Protein AF-A0A9X2ZQH3-F1 (afdb_monomer_lite)

Radius of gyration: 13.4 Å; chains: 1; bounding box: 37×18×34 Å

Foldseek 3Di:
DPLDDPVLVVQLVVLVVQLLVVLVVLALPRDPVSNLVSVVVSLVSVVVSCVVRPPNDDPVNLVVVLVVQQVSCVVSNHQQCVPDVNNGSSVCSVVD

Organism: NCBI:txid2987686

Sequence (96 aa):
MEQYTEENCNEAKGIFDNLISKMVTSGENGNKNEKEKCFEIAIKSLNKLNEKDEGIIETGEREDLCELIDQITLASGLDPKDYAEGEGIADLWGEW

Structure (mmCIF, N/CA/C/O backbone):
data_AF-A0A9X2ZQH3-F1
#
_entry.id   AF-A0A9X2ZQH3-F1
#
loop_
_atom_site.group_PDB
_atom_site.id
_atom_site.type_symbol
_atom_site.label_atom_id
_atom_site.label_alt_id
_atom_site.label_comp_id
_atom_site.label_asym_id
_atom_site.label_entity_id
_atom_site.label_seq_id
_atom_site.pdbx_PDB_ins_code
_atom_site.Cartn_x
_atom_site.Cartn_y
_atom_site.Cartn_z
_atom_site.occupancy
_atom_site.B_iso_or_equiv
_atom_site.auth_seq_id
_atom_site.auth_comp_id
_atom_site.auth_asym_id
_atom_site.auth_atom_id
_atom_site.pdbx_PDB_model_num
ATOM 1 N N . MET A 1 1 ? -19.930 -0.312 17.641 1.00 60.88 1 MET A N 1
ATOM 2 C CA . MET A 1 1 ? -19.984 -0.231 16.169 1.00 60.88 1 MET A CA 1
ATOM 3 C C . MET A 1 1 ? -19.215 -1.424 15.648 1.00 60.88 1 MET A C 1
ATOM 5 O O . MET A 1 1 ? -18.346 -1.903 16.367 1.00 60.88 1 MET A O 1
ATOM 9 N N . GLU A 1 2 ? -19.594 -1.955 14.495 1.00 78.94 2 GLU A N 1
ATOM 10 C CA . GLU A 1 2 ? -18.813 -3.006 13.845 1.00 78.94 2 GLU A CA 1
ATOM 11 C C . GLU A 1 2 ? -17.570 -2.345 13.238 1.00 78.94 2 GLU A C 1
ATOM 13 O O . GLU A 1 2 ? -17.705 -1.366 12.510 1.00 78.94 2 GLU A O 1
ATOM 18 N N . GLN A 1 3 ? -16.381 -2.807 13.626 1.00 83.88 3 GLN A N 1
ATOM 19 C CA . GLN A 1 3 ? -15.088 -2.248 13.199 1.00 83.88 3 GLN A CA 1
ATOM 20 C C . GLN A 1 3 ? -14.878 -2.405 11.684 1.00 83.88 3 GLN A C 1
ATOM 22 O O . GLN A 1 3 ? -14.366 -1.507 11.019 1.00 83.88 3 GLN A O 1
ATOM 27 N N . TYR A 1 4 ? -15.371 -3.511 11.124 1.00 91.56 4 TYR A N 1
ATOM 28 C CA . TYR A 1 4 ? -15.315 -3.819 9.699 1.00 91.56 4 TYR A CA 1
ATOM 29 C C . TYR A 1 4 ? -16.734 -3.824 9.138 1.00 91.56 4 TYR A C 1
ATOM 31 O O . TYR A 1 4 ? -17.505 -4.757 9.358 1.00 91.56 4 TYR A O 1
ATOM 39 N N . THR A 1 5 ? -17.094 -2.752 8.444 1.00 93.25 5 THR A N 1
ATOM 40 C CA . THR A 1 5 ? -18.372 -2.657 7.740 1.00 93.25 5 THR A CA 1
ATOM 41 C C . THR A 1 5 ? -18.174 -3.052 6.284 1.00 93.25 5 THR A C 1
ATOM 43 O O . THR A 1 5 ? -17.091 -2.914 5.722 1.00 93.25 5 THR A O 1
ATOM 46 N N . GLU A 1 6 ? -19.237 -3.499 5.619 1.00 94.50 6 GLU A N 1
ATOM 47 C CA . GLU A 1 6 ? -19.162 -3.769 4.179 1.00 94.50 6 GLU A CA 1
ATOM 48 C C . GLU A 1 6 ? -18.688 -2.533 3.391 1.00 94.50 6 GLU A C 1
ATOM 50 O O . GLU A 1 6 ? -17.940 -2.667 2.425 1.00 94.50 6 GLU A O 1
ATOM 55 N N . GLU A 1 7 ? -19.075 -1.327 3.820 1.00 94.25 7 GLU A N 1
ATOM 56 C CA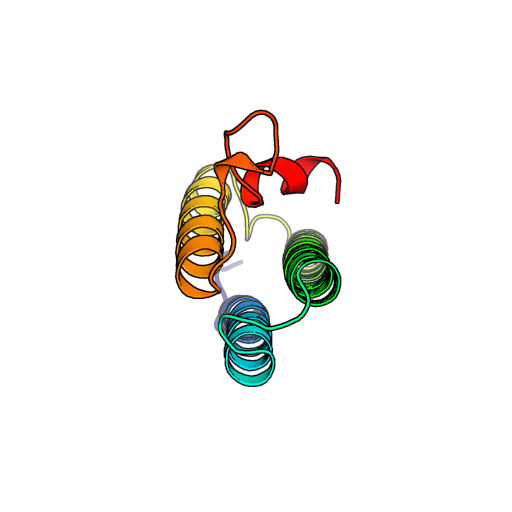 . GLU A 1 7 ? -18.639 -0.073 3.202 1.00 94.25 7 GLU A CA 1
ATOM 57 C C . GLU A 1 7 ? -17.120 0.111 3.304 1.00 94.25 7 GLU A C 1
ATOM 59 O O . GLU A 1 7 ? -16.458 0.278 2.278 1.00 94.25 7 GLU A O 1
ATOM 64 N N . ASN A 1 8 ? -16.559 0.028 4.513 1.00 94.38 8 ASN A N 1
ATOM 65 C CA . ASN A 1 8 ? -15.144 0.320 4.729 1.00 94.38 8 ASN A CA 1
ATOM 66 C C . ASN A 1 8 ? -14.224 -0.780 4.157 1.00 94.38 8 ASN A C 1
ATOM 68 O O . ASN A 1 8 ? -13.186 -0.473 3.565 1.00 94.38 8 ASN A O 1
ATOM 72 N N . CYS A 1 9 ? -14.652 -2.047 4.187 1.00 94.56 9 CYS A N 1
ATOM 73 C CA . CYS A 1 9 ? -13.951 -3.142 3.521 1.00 94.56 9 CYS A CA 1
ATOM 74 C C . CYS A 1 9 ? -13.973 -2.988 1.995 1.00 94.56 9 CYS A C 1
ATOM 76 O O . CYS A 1 9 ? -12.962 -3.234 1.333 1.00 94.56 9 CYS A O 1
ATOM 78 N N . ASN A 1 10 ? -15.103 -2.566 1.417 1.00 96.44 10 ASN A N 1
ATOM 79 C CA . ASN A 1 10 ? -15.191 -2.310 -0.020 1.00 96.44 10 ASN A CA 1
ATOM 80 C C . ASN A 1 10 ? -14.351 -1.098 -0.442 1.00 96.44 10 ASN A C 1
ATOM 82 O O . ASN A 1 10 ? -13.787 -1.109 -1.537 1.00 96.44 10 ASN A O 1
ATOM 86 N N . GLU A 1 11 ? -14.230 -0.080 0.412 1.00 96.56 11 GLU A N 1
ATOM 87 C CA . GLU A 1 11 ? -13.360 1.073 0.172 1.00 96.56 11 GLU A CA 1
ATOM 88 C C . GLU A 1 11 ? -11.879 0.653 0.165 1.00 96.56 11 GLU A C 1
ATOM 90 O O . GLU A 1 11 ? -11.177 0.926 -0.812 1.00 96.56 11 GLU A O 1
ATOM 95 N N . ALA A 1 12 ? -11.431 -0.119 1.165 1.00 96.62 12 ALA A N 1
ATOM 96 C CA . ALA A 1 12 ? -10.082 -0.698 1.203 1.00 96.62 12 ALA A CA 1
ATOM 97 C C . ALA A 1 12 ? -9.792 -1.565 -0.034 1.00 96.62 12 ALA A C 1
ATOM 99 O O . ALA A 1 12 ? -8.780 -1.388 -0.716 1.00 96.62 12 ALA A O 1
ATOM 100 N N . LYS A 1 13 ? -10.723 -2.458 -0.386 1.00 97.44 13 LYS A N 1
ATOM 101 C CA . LYS A 1 13 ? -10.635 -3.282 -1.596 1.00 97.44 13 LYS A CA 1
ATOM 102 C C . LYS A 1 13 ? -10.522 -2.427 -2.861 1.00 97.44 13 LYS A C 1
ATOM 104 O O . LYS A 1 13 ? -9.696 -2.717 -3.722 1.00 97.44 13 LYS A O 1
ATOM 109 N N . GLY A 1 14 ? -11.311 -1.359 -2.969 1.00 98.44 14 GLY A N 1
ATOM 110 C CA . GLY A 1 14 ? -11.280 -0.442 -4.108 1.00 98.44 14 GLY A CA 1
ATOM 111 C C . GLY A 1 14 ? -9.930 0.260 -4.285 1.00 98.44 14 GLY A C 1
ATOM 112 O O . GLY A 1 14 ? -9.499 0.486 -5.419 1.00 98.44 14 GLY A O 1
ATOM 113 N N . ILE A 1 15 ? -9.230 0.556 -3.184 1.00 98.50 15 ILE A N 1
ATOM 114 C CA . ILE A 1 15 ? -7.877 1.124 -3.217 1.00 98.50 15 ILE A CA 1
ATOM 115 C C . ILE A 1 15 ? -6.900 0.145 -3.886 1.00 98.50 15 ILE A C 1
ATOM 117 O O . ILE A 1 15 ? -6.182 0.538 -4.813 1.00 98.50 15 ILE A O 1
ATOM 121 N N . PHE A 1 16 ? -6.916 -1.131 -3.491 1.00 98.44 16 PHE A N 1
ATOM 122 C CA . PHE A 1 16 ? -6.060 -2.154 -4.102 1.00 98.44 16 PHE A CA 1
ATOM 123 C C . PHE A 1 16 ? -6.470 -2.508 -5.531 1.00 98.44 16 PHE A C 1
ATOM 125 O O . PHE A 1 16 ? -5.601 -2.618 -6.394 1.00 98.44 16 PHE A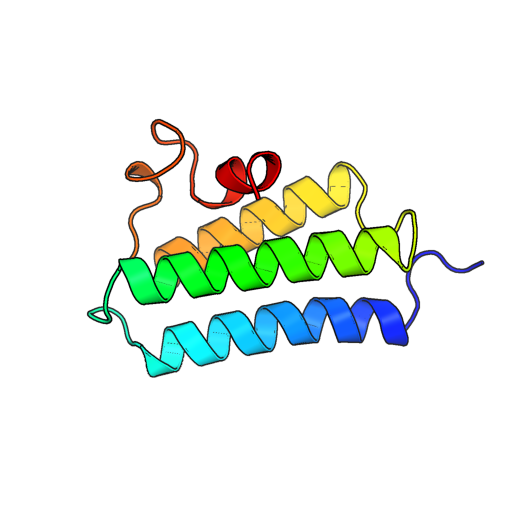 O 1
ATOM 132 N N . ASP A 1 17 ? -7.768 -2.614 -5.821 1.00 98.44 17 ASP A N 1
ATOM 133 C CA . ASP A 1 17 ? -8.263 -2.870 -7.179 1.00 98.44 17 ASP A CA 1
ATOM 134 C C . ASP A 1 17 ? -7.769 -1.781 -8.153 1.00 98.44 17 ASP A C 1
ATOM 136 O O . ASP A 1 17 ? -7.354 -2.077 -9.281 1.00 98.44 17 ASP A O 1
ATOM 140 N N . ASN A 1 18 ? -7.749 -0.516 -7.715 1.00 98.25 18 ASN A N 1
ATOM 141 C CA . ASN A 1 18 ? -7.198 0.589 -8.497 1.00 98.25 18 ASN A CA 1
ATOM 142 C C . ASN A 1 18 ? -5.673 0.477 -8.650 1.00 98.25 18 ASN A C 1
ATOM 144 O O . ASN A 1 18 ? -5.174 0.584 -9.772 1.00 98.25 18 ASN A O 1
ATOM 148 N N . LEU A 1 19 ? -4.937 0.218 -7.562 1.00 98.31 19 LEU A N 1
ATOM 149 C CA . LEU A 1 19 ? -3.484 0.021 -7.609 1.00 98.31 19 LEU A CA 1
ATOM 150 C C . LEU A 1 19 ? -3.106 -1.081 -8.610 1.00 98.31 19 LEU A C 1
ATOM 152 O O . LEU A 1 19 ? -2.322 -0.840 -9.529 1.00 98.31 19 LEU A O 1
ATOM 156 N N . ILE A 1 20 ? -3.721 -2.257 -8.493 1.00 97.62 20 ILE A N 1
ATOM 157 C CA . ILE A 1 20 ? -3.479 -3.411 -9.366 1.00 97.62 20 ILE A CA 1
ATOM 158 C C . ILE A 1 20 ? -3.834 -3.071 -10.815 1.00 97.62 20 ILE A C 1
ATOM 160 O O . ILE A 1 20 ? -3.045 -3.336 -11.721 1.00 97.62 20 ILE A O 1
ATOM 164 N N . SER A 1 21 ? -4.972 -2.415 -11.057 1.00 97.38 21 SER A N 1
ATOM 165 C CA . SER A 1 21 ? -5.365 -1.993 -12.409 1.00 97.38 21 SER A CA 1
ATOM 166 C C . SER A 1 21 ? -4.338 -1.047 -13.042 1.00 97.38 21 SER A C 1
ATOM 168 O O . SER A 1 21 ? -4.045 -1.151 -14.239 1.00 97.38 21 SER A O 1
ATOM 170 N N . LYS A 1 22 ? -3.749 -0.138 -12.251 1.00 96.62 22 LYS A N 1
ATOM 171 C CA . LYS A 1 22 ? -2.656 0.732 -12.704 1.00 96.62 22 LYS A CA 1
ATOM 172 C C . LYS A 1 22 ? -1.388 -0.062 -12.990 1.00 96.62 22 LYS A C 1
ATOM 174 O O . LYS A 1 22 ? -0.792 0.169 -14.037 1.00 96.62 22 LYS A O 1
ATOM 179 N N . MET A 1 23 ? -1.017 -1.023 -12.143 1.00 96.06 23 MET A N 1
ATOM 180 C CA . MET A 1 23 ? 0.146 -1.886 -12.389 1.00 96.06 23 MET A CA 1
ATOM 181 C C . MET A 1 23 ? -0.009 -2.693 -13.682 1.00 96.06 23 MET A C 1
ATOM 183 O O . MET A 1 23 ? 0.905 -2.715 -14.504 1.00 96.06 23 MET A O 1
ATOM 187 N N . VAL A 1 24 ? -1.190 -3.274 -13.916 1.00 94.38 24 VAL A N 1
ATOM 188 C CA . VAL A 1 24 ? -1.512 -3.999 -15.157 1.00 94.38 24 VAL A CA 1
ATOM 189 C C . VAL A 1 24 ? -1.421 -3.081 -16.377 1.00 94.38 24 VAL A C 1
ATOM 191 O O . VAL A 1 24 ? -0.860 -3.472 -17.397 1.00 94.38 24 VAL A O 1
ATOM 194 N N . THR A 1 25 ? -1.938 -1.853 -16.274 1.00 93.94 25 THR A N 1
ATOM 195 C CA . THR A 1 25 ? -1.911 -0.879 -17.380 1.00 93.94 25 THR A CA 1
ATOM 196 C C . THR A 1 25 ? -0.492 -0.406 -17.693 1.00 93.94 25 THR A C 1
ATOM 198 O O . THR A 1 25 ? -0.132 -0.285 -18.863 1.00 93.94 25 THR A O 1
ATOM 201 N N . SER A 1 26 ? 0.316 -0.145 -16.664 1.00 92.25 26 SER A N 1
ATOM 202 C CA . SER A 1 26 ? 1.718 0.250 -16.820 1.00 92.25 26 SER A CA 1
ATOM 203 C C . SER A 1 26 ? 2.580 -0.896 -17.360 1.00 92.25 26 SER A C 1
ATOM 205 O O . SER A 1 26 ? 3.555 -0.646 -18.067 1.00 92.25 26 SER A O 1
ATOM 207 N N . GLY A 1 27 ? 2.219 -2.146 -17.049 1.00 89.31 27 GLY A N 1
ATOM 208 C CA . GLY A 1 27 ? 2.960 -3.345 -17.431 1.00 89.31 27 GLY A CA 1
ATOM 209 C C . GLY A 1 27 ? 4.308 -3.473 -16.714 1.00 89.31 27 GLY A C 1
ATOM 210 O O . GLY A 1 27 ? 4.786 -2.548 -16.058 1.00 89.31 27 GLY A O 1
ATOM 211 N N . GLU A 1 28 ? 4.962 -4.625 -16.856 1.00 85.50 28 GLU A N 1
ATOM 212 C CA . GLU A 1 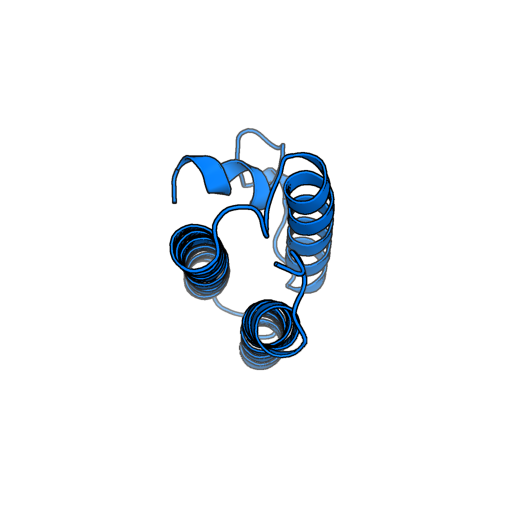28 ? 6.222 -4.948 -16.161 1.00 85.50 28 GLU A CA 1
ATOM 213 C C . GLU A 1 28 ? 7.345 -3.936 -16.455 1.00 85.50 28 GLU A C 1
ATOM 215 O O . GLU A 1 28 ? 8.011 -3.466 -15.541 1.00 85.50 28 GLU A O 1
ATOM 220 N N . ASN A 1 29 ? 7.462 -3.470 -17.701 1.00 84.94 29 ASN A N 1
ATOM 221 C CA . ASN A 1 29 ? 8.465 -2.476 -18.114 1.00 84.94 29 ASN A CA 1
ATOM 222 C C . ASN A 1 29 ? 7.968 -1.017 -18.047 1.00 84.94 29 ASN A C 1
ATOM 224 O O . ASN A 1 29 ? 8.592 -0.123 -18.622 1.00 84.94 29 ASN A O 1
ATOM 228 N N . GLY A 1 30 ? 6.823 -0.769 -17.400 1.00 88.31 30 GLY A N 1
ATOM 229 C CA . GLY A 1 30 ? 6.297 0.579 -17.188 1.00 88.31 30 GLY A CA 1
ATOM 230 C C . GLY A 1 30 ? 7.240 1.456 -16.364 1.00 88.31 30 GLY A C 1
ATOM 231 O O . GLY A 1 30 ? 8.098 0.956 -15.635 1.00 88.31 30 GLY A O 1
ATOM 232 N N . ASN A 1 31 ? 7.071 2.775 -16.461 1.00 94.50 31 ASN A N 1
ATOM 233 C CA . ASN A 1 31 ? 7.927 3.736 -15.772 1.00 94.50 31 ASN A CA 1
ATOM 234 C C . ASN A 1 31 ? 7.914 3.511 -14.247 1.00 94.50 31 ASN A C 1
ATOM 236 O O . ASN A 1 31 ? 6.857 3.556 -13.617 1.00 94.50 31 ASN A O 1
ATOM 240 N N . LYS A 1 32 ? 9.100 3.302 -13.663 1.00 94.44 32 LYS A N 1
ATOM 241 C CA . LYS A 1 32 ? 9.285 3.047 -12.227 1.00 94.44 32 LYS A CA 1
ATOM 242 C C . LYS A 1 32 ? 8.653 4.138 -11.352 1.00 94.44 32 LYS A C 1
ATOM 244 O O . LYS A 1 32 ? 7.821 3.823 -10.510 1.00 94.44 32 LYS A O 1
ATOM 249 N N . ASN A 1 33 ? 8.949 5.409 -11.619 1.00 94.44 33 ASN A N 1
ATOM 250 C CA . ASN A 1 33 ? 8.438 6.533 -10.825 1.00 94.44 33 ASN A CA 1
ATOM 251 C C . ASN A 1 33 ? 6.906 6.654 -10.904 1.00 94.44 33 ASN A C 1
ATOM 253 O O . ASN A 1 33 ? 6.251 7.025 -9.932 1.00 94.44 33 ASN A O 1
ATOM 257 N N . GLU A 1 34 ? 6.306 6.358 -12.063 1.00 95.75 34 GLU A N 1
ATOM 258 C CA . GLU A 1 34 ? 4.843 6.353 -12.199 1.00 95.75 34 GLU A CA 1
ATOM 259 C C . GLU A 1 34 ? 4.204 5.223 -11.389 1.00 95.75 34 GLU A C 1
ATOM 261 O O . GLU A 1 34 ? 3.135 5.419 -10.805 1.00 95.75 34 GLU A O 1
ATOM 266 N N . LYS A 1 35 ? 4.860 4.059 -11.320 1.00 95.88 35 LYS A N 1
ATOM 267 C CA . LYS A 1 35 ? 4.407 2.946 -10.483 1.00 95.88 35 LYS A CA 1
ATOM 268 C C . LYS A 1 35 ? 4.521 3.278 -9.002 1.00 95.88 35 LYS A C 1
ATOM 270 O O . LYS A 1 35 ? 3.525 3.154 -8.299 1.00 95.88 35 LYS A O 1
ATOM 275 N N . GLU A 1 36 ? 5.670 3.778 -8.553 1.00 96.31 36 GLU A N 1
ATOM 276 C CA . GLU A 1 36 ? 5.896 4.221 -7.167 1.00 96.31 36 GLU A CA 1
ATOM 277 C C . GLU A 1 36 ? 4.840 5.228 -6.716 1.00 96.31 36 GLU A C 1
ATOM 279 O O . GLU A 1 36 ? 4.242 5.086 -5.653 1.00 96.31 36 GLU A O 1
ATOM 284 N N . LYS A 1 37 ? 4.507 6.190 -7.581 1.00 96.75 37 LYS A N 1
ATOM 285 C CA . LYS A 1 37 ? 3.445 7.156 -7.303 1.00 96.75 37 LYS A CA 1
ATOM 286 C C . LYS A 1 37 ? 2.072 6.502 -7.119 1.00 96.75 37 LYS A C 1
ATOM 288 O O . LYS A 1 37 ? 1.244 7.019 -6.373 1.00 96.75 37 LYS A O 1
ATOM 293 N N . CYS A 1 38 ? 1.793 5.383 -7.790 1.00 97.81 38 CYS A N 1
ATOM 294 C CA . CYS A 1 38 ? 0.553 4.640 -7.563 1.00 97.81 38 CYS A CA 1
ATOM 295 C C . CYS A 1 38 ? 0.536 3.981 -6.176 1.00 97.81 38 CYS A C 1
ATOM 297 O O . CYS A 1 38 ? -0.511 4.010 -5.532 1.00 97.81 38 CYS A O 1
ATOM 299 N N . PHE A 1 39 ? 1.668 3.446 -5.704 1.00 97.75 39 PHE A N 1
ATOM 300 C CA . PHE A 1 39 ? 1.795 2.917 -4.340 1.00 97.75 39 PHE A CA 1
ATOM 301 C C . PHE A 1 39 ? 1.609 4.015 -3.291 1.00 97.75 39 PHE A C 1
ATOM 303 O O . PHE A 1 39 ? 0.796 3.854 -2.384 1.00 97.75 39 PHE A O 1
ATOM 310 N N . GLU A 1 40 ? 2.256 5.169 -3.472 1.00 97.81 40 GLU A N 1
ATOM 311 C CA . GLU A 1 40 ? 2.080 6.335 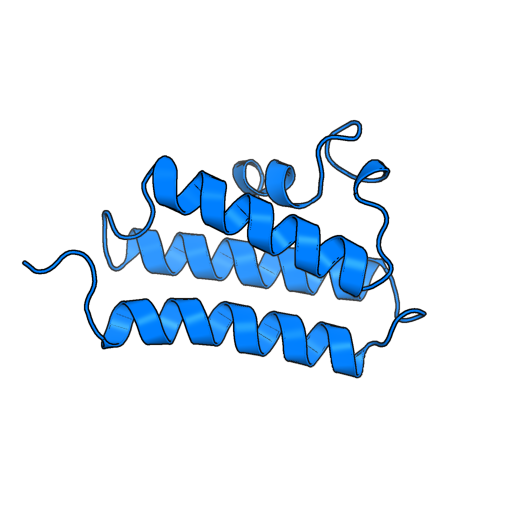-2.597 1.00 97.81 40 GLU A CA 1
ATOM 312 C C . GLU A 1 40 ? 0.605 6.765 -2.516 1.00 97.81 40 GLU A C 1
ATOM 314 O O . GLU A 1 40 ? 0.071 7.015 -1.435 1.00 97.81 40 GLU A O 1
ATOM 319 N N . ILE A 1 41 ? -0.095 6.810 -3.657 1.00 98.25 41 ILE A N 1
ATOM 320 C CA . ILE A 1 41 ? -1.528 7.135 -3.701 1.00 98.25 41 ILE A CA 1
ATOM 321 C C . ILE A 1 41 ? -2.363 6.087 -2.952 1.00 98.25 41 ILE A C 1
ATOM 323 O O . ILE A 1 41 ? -3.311 6.463 -2.258 1.00 98.25 41 ILE A O 1
ATOM 327 N N . ALA A 1 42 ? -2.042 4.798 -3.085 1.00 98.25 42 ALA A N 1
ATOM 328 C CA . ALA A 1 42 ? -2.765 3.728 -2.405 1.00 98.25 42 ALA A CA 1
ATOM 329 C C . ALA A 1 42 ? -2.597 3.831 -0.882 1.00 98.25 42 ALA A C 1
ATOM 331 O O . ALA A 1 42 ? -3.594 3.899 -0.167 1.00 98.25 42 ALA A O 1
ATOM 332 N N . ILE A 1 43 ? -1.360 3.972 -0.402 1.00 97.56 43 ILE A N 1
ATOM 333 C CA . ILE A 1 43 ? -1.044 4.133 1.023 1.00 97.56 43 ILE A CA 1
ATOM 334 C C . ILE A 1 43 ? -1.721 5.374 1.613 1.00 97.56 43 ILE A C 1
ATOM 336 O O . ILE A 1 43 ? -2.411 5.285 2.627 1.00 97.56 43 ILE A O 1
ATOM 340 N N . LYS A 1 44 ? -1.641 6.525 0.934 1.00 97.50 44 LYS A N 1
ATOM 341 C CA . LYS A 1 44 ? -2.329 7.746 1.383 1.00 97.50 44 LYS A CA 1
ATOM 342 C C . LYS A 1 44 ? -3.846 7.595 1.412 1.00 97.50 44 LYS A C 1
ATOM 344 O O . LYS A 1 44 ? -4.512 8.250 2.211 1.00 97.50 44 LYS A O 1
ATOM 349 N N . SER A 1 45 ? -4.411 6.770 0.534 1.00 97.69 45 SER A N 1
ATOM 350 C CA . SER A 1 45 ? -5.843 6.461 0.556 1.00 97.69 45 SER A CA 1
ATOM 351 C C . SER A 1 45 ? -6.205 5.564 1.742 1.00 97.69 45 SER A C 1
ATOM 353 O O . SER A 1 45 ? -7.222 5.812 2.379 1.00 97.69 45 SER A O 1
ATOM 355 N N . LEU A 1 46 ? -5.356 4.590 2.088 1.00 97.00 46 LEU A N 1
ATOM 356 C CA . LEU A 1 46 ? -5.535 3.742 3.273 1.00 97.00 46 LEU A CA 1
ATOM 357 C C . LEU A 1 46 ? -5.430 4.558 4.568 1.00 97.00 46 LEU A C 1
ATOM 359 O O . LEU A 1 46 ? -6.270 4.402 5.449 1.00 97.00 46 LEU A O 1
ATOM 363 N N . ASN A 1 47 ? -4.477 5.492 4.653 1.00 94.94 47 ASN A N 1
ATOM 364 C CA . ASN A 1 47 ? -4.369 6.419 5.786 1.00 94.94 47 ASN A CA 1
ATOM 365 C C . ASN A 1 47 ? -5.651 7.239 5.962 1.00 94.94 47 ASN A C 1
ATOM 367 O O . ASN A 1 47 ? -6.198 7.298 7.057 1.00 94.94 47 ASN A O 1
ATOM 371 N N . LYS A 1 48 ? -6.184 7.806 4.873 1.00 95.44 48 LYS A N 1
ATOM 372 C CA . LYS A 1 48 ? -7.450 8.558 4.907 1.00 95.44 48 LYS A CA 1
ATOM 373 C C . LYS A 1 48 ? -8.646 7.699 5.303 1.00 95.44 48 LYS A C 1
ATOM 375 O O . LYS A 1 48 ? -9.524 8.186 6.009 1.00 95.44 48 LYS A O 1
ATOM 380 N N . LEU A 1 49 ? -8.696 6.449 4.843 1.00 95.12 49 LEU A N 1
ATOM 381 C CA . LEU A 1 49 ? -9.730 5.504 5.258 1.00 95.12 49 LEU A CA 1
ATOM 382 C C . LEU A 1 49 ? -9.651 5.255 6.770 1.00 95.12 49 LEU A C 1
ATOM 384 O O . LEU A 1 49 ? -10.669 5.326 7.447 1.00 95.12 49 LEU A O 1
ATOM 388 N N . ASN A 1 50 ? -8.447 5.060 7.309 1.00 93.88 50 ASN A N 1
ATOM 389 C CA . ASN A 1 50 ? -8.246 4.863 8.744 1.00 93.88 50 ASN A CA 1
ATOM 390 C C . ASN A 1 50 ? -8.521 6.123 9.583 1.00 93.88 50 ASN A C 1
ATOM 392 O O . ASN A 1 50 ? -8.945 6.013 10.725 1.00 93.88 50 ASN A O 1
ATOM 396 N N . GLU A 1 51 ? -8.310 7.322 9.031 1.00 92.75 51 GLU A N 1
ATOM 397 C CA . GLU A 1 51 ? -8.708 8.587 9.670 1.00 92.75 51 GLU A CA 1
ATOM 398 C C . GLU A 1 51 ? -10.235 8.769 9.706 1.00 92.75 51 GLU A C 1
ATOM 400 O O . GLU A 1 51 ? -10.771 9.346 10.651 1.00 92.75 51 GLU A O 1
ATOM 405 N N . LYS A 1 52 ? -10.942 8.316 8.661 1.00 90.94 52 LYS A N 1
ATOM 406 C CA . LYS A 1 52 ? -12.410 8.382 8.562 1.00 90.94 52 LYS A CA 1
ATOM 407 C C . LYS A 1 52 ? -13.075 7.366 9.492 1.00 90.94 52 LYS A C 1
ATOM 409 O O . LYS A 1 52 ? -14.029 7.710 10.187 1.00 90.94 52 LYS A O 1
ATOM 414 N N . ASP A 1 53 ? -12.571 6.138 9.479 1.00 86.94 53 ASP A N 1
ATOM 415 C CA . ASP A 1 53 ? -13.088 4.996 10.222 1.00 86.94 53 ASP A CA 1
ATOM 416 C C . ASP A 1 53 ? -12.004 4.509 11.197 1.00 86.94 53 ASP A C 1
ATOM 418 O O . ASP A 1 53 ? -11.329 3.505 10.953 1.00 86.94 53 ASP A O 1
ATOM 422 N N . GLU A 1 54 ? -11.812 5.265 12.289 1.00 82.19 54 GLU A N 1
ATOM 423 C CA . GLU A 1 54 ? -10.779 4.987 13.297 1.00 82.19 54 GLU A CA 1
ATOM 424 C C . GLU A 1 54 ? -10.841 3.528 13.774 1.00 82.19 54 GLU A C 1
ATOM 426 O O . GLU A 1 54 ? -11.858 3.065 14.298 1.00 82.19 54 GLU A O 1
ATOM 431 N N . GLY A 1 55 ? -9.718 2.822 13.619 1.00 83.00 55 GLY A N 1
ATOM 432 C CA . GLY A 1 55 ? -9.551 1.441 14.069 1.00 83.00 55 GLY A CA 1
ATOM 433 C C . GLY A 1 55 ? -9.744 0.385 12.982 1.00 83.00 55 GLY A C 1
ATOM 434 O O . GLY A 1 55 ? -9.656 -0.795 13.290 1.00 83.00 55 GLY A O 1
ATOM 435 N N . ILE A 1 56 ? -9.978 0.749 11.717 1.00 92.06 56 ILE A N 1
ATOM 436 C CA . ILE A 1 56 ? -10.000 -0.248 10.631 1.00 92.06 56 ILE A CA 1
ATOM 437 C C . ILE A 1 56 ? -8.601 -0.800 10.305 1.00 92.06 56 ILE A C 1
ATOM 439 O O . ILE A 1 56 ? -8.487 -1.954 9.902 1.00 92.06 56 ILE A O 1
ATOM 443 N N . ILE A 1 57 ? -7.544 -0.000 10.487 1.00 93.12 57 ILE A N 1
ATOM 444 C CA . ILE A 1 57 ? -6.151 -0.437 10.328 1.00 93.12 57 ILE A CA 1
ATOM 445 C C . ILE A 1 57 ? -5.436 -0.294 11.672 1.00 93.12 57 ILE A C 1
ATOM 447 O O . ILE A 1 57 ? -4.993 0.800 12.042 1.00 93.12 57 ILE A O 1
ATOM 451 N N . GLU A 1 58 ? -5.309 -1.408 12.392 1.00 91.81 58 GLU A N 1
ATOM 452 C CA . GLU A 1 58 ? -4.438 -1.530 13.560 1.00 91.81 58 GLU A CA 1
ATOM 453 C C . GLU A 1 58 ? -3.123 -2.222 13.164 1.00 91.81 58 GLU A C 1
ATOM 455 O O . GLU A 1 58 ? -2.795 -2.351 11.983 1.00 91.81 58 GLU A O 1
ATOM 460 N N . THR A 1 59 ? -2.309 -2.623 14.142 1.00 92.50 59 THR A N 1
ATOM 461 C CA . THR A 1 59 ? -0.998 -3.233 13.876 1.00 92.50 59 THR A CA 1
ATOM 462 C C . THR A 1 59 ? -1.106 -4.501 13.028 1.00 92.50 59 THR A C 1
ATOM 464 O O . THR A 1 59 ? -0.328 -4.651 12.093 1.00 92.50 59 THR A O 1
ATOM 467 N N . GLY A 1 60 ? -2.072 -5.380 13.319 1.00 93.69 60 GLY A N 1
ATOM 468 C CA . GLY A 1 60 ? -2.229 -6.643 12.591 1.00 93.69 60 GLY A CA 1
ATOM 469 C C . GLY A 1 60 ? -2.625 -6.423 11.134 1.00 93.69 60 GLY A C 1
ATOM 470 O O . GLY A 1 60 ? -1.981 -6.939 10.228 1.00 93.69 60 GLY A O 1
ATOM 471 N N . GLU A 1 61 ? -3.622 -5.572 10.889 1.00 94.38 61 GLU A N 1
ATOM 472 C CA . GLU A 1 61 ? -4.033 -5.232 9.526 1.00 94.38 61 GLU A CA 1
ATOM 473 C C . GLU A 1 61 ? -2.923 -4.502 8.780 1.00 94.38 61 GLU A C 1
ATOM 475 O O . GLU A 1 61 ? -2.752 -4.706 7.583 1.00 94.38 61 GLU A O 1
ATOM 480 N N . ARG A 1 62 ? -2.148 -3.653 9.463 1.00 94.69 62 ARG A N 1
ATOM 481 C CA . ARG A 1 62 ? -1.010 -2.978 8.840 1.00 94.69 62 ARG A CA 1
ATOM 482 C C . ARG A 1 62 ? 0.040 -3.978 8.361 1.00 94.69 62 ARG A C 1
ATOM 484 O O . ARG A 1 62 ? 0.539 -3.803 7.256 1.00 94.69 62 ARG A O 1
ATOM 491 N N . GLU A 1 63 ? 0.351 -5.002 9.151 1.00 95.62 63 GLU A N 1
ATOM 492 C CA . GLU A 1 63 ? 1.277 -6.071 8.756 1.00 95.62 63 GLU A CA 1
ATOM 493 C C . GLU A 1 63 ? 0.756 -6.822 7.516 1.00 95.62 63 GLU A C 1
ATOM 495 O O . GLU A 1 63 ? 1.465 -6.892 6.511 1.00 95.62 63 GLU A O 1
ATOM 500 N N . ASP A 1 64 ? -0.511 -7.252 7.519 1.00 96.19 64 ASP A N 1
ATOM 501 C CA . ASP A 1 64 ? -1.137 -7.933 6.372 1.00 96.19 64 ASP A CA 1
ATOM 502 C C . ASP A 1 64 ? -1.154 -7.055 5.101 1.00 96.19 64 ASP A C 1
ATOM 504 O O . ASP A 1 64 ? -0.930 -7.524 3.978 1.00 96.19 64 ASP A O 1
ATOM 508 N N . LEU A 1 65 ? -1.422 -5.755 5.255 1.00 96.56 65 LEU A N 1
ATOM 509 C CA . LEU A 1 65 ? -1.444 -4.798 4.148 1.00 96.56 65 LEU A CA 1
ATOM 510 C C . LEU A 1 65 ? -0.038 -4.527 3.600 1.00 96.56 65 LEU A C 1
ATOM 512 O O . LEU A 1 65 ? 0.107 -4.389 2.384 1.00 96.56 65 LEU A O 1
ATOM 516 N N . CYS A 1 66 ? 0.987 -4.471 4.456 1.00 95.44 66 CYS A N 1
ATOM 517 C CA . CYS A 1 66 ? 2.380 -4.377 4.021 1.00 95.44 66 CYS A CA 1
ATOM 518 C C . CYS A 1 66 ? 2.781 -5.609 3.199 1.00 95.44 66 CYS A C 1
ATOM 520 O O . CYS A 1 66 ? 3.274 -5.451 2.081 1.00 95.44 66 CYS A O 1
ATOM 522 N N . GLU A 1 67 ? 2.461 -6.820 3.671 1.00 95.88 67 GLU A N 1
ATOM 523 C CA . GLU A 1 67 ? 2.734 -8.055 2.923 1.00 95.88 67 GLU A CA 1
ATOM 524 C C . GLU A 1 67 ? 2.056 -8.056 1.541 1.00 95.88 67 GLU A C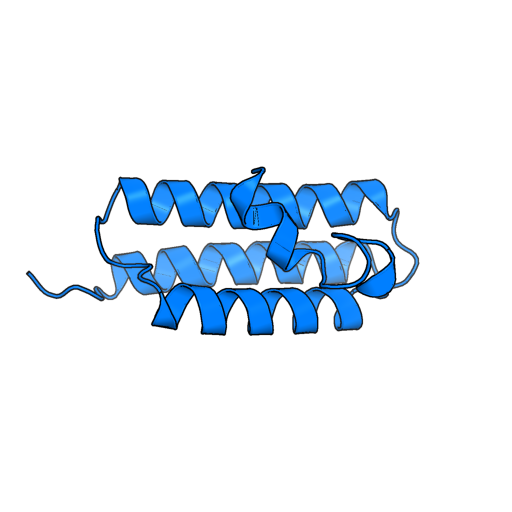 1
ATOM 526 O O . GLU A 1 67 ? 2.664 -8.436 0.534 1.00 95.88 67 GLU A O 1
ATOM 531 N N . LEU A 1 68 ? 0.803 -7.591 1.458 1.00 97.12 68 LEU A N 1
ATOM 532 C CA . LEU A 1 68 ? 0.097 -7.453 0.183 1.00 97.12 68 LEU A CA 1
ATOM 533 C C . LEU A 1 68 ? 0.780 -6.432 -0.743 1.00 97.12 68 LEU A C 1
ATOM 535 O O . LEU A 1 68 ? 0.911 -6.675 -1.946 1.00 97.12 68 LEU A O 1
ATOM 539 N N . ILE A 1 69 ? 1.225 -5.295 -0.209 1.00 96.94 69 ILE A N 1
ATOM 540 C CA . ILE A 1 69 ? 1.941 -4.271 -0.979 1.00 96.94 69 ILE A CA 1
ATOM 541 C C . ILE A 1 69 ? 3.252 -4.829 -1.542 1.00 96.94 69 ILE A C 1
ATOM 543 O O . ILE A 1 69 ? 3.543 -4.605 -2.721 1.00 96.94 69 ILE A O 1
ATOM 547 N N . ASP A 1 70 ? 4.005 -5.608 -0.772 1.00 94.94 70 ASP A N 1
ATOM 548 C CA . ASP A 1 70 ? 5.254 -6.213 -1.243 1.00 94.94 70 ASP A CA 1
ATOM 549 C C . ASP A 1 70 ? 5.014 -7.251 -2.343 1.00 94.94 70 ASP A C 1
ATOM 551 O O . ASP A 1 70 ? 5.725 -7.280 -3.355 1.00 94.94 70 ASP A O 1
ATOM 555 N N . GLN A 1 71 ? 3.946 -8.046 -2.226 1.00 95.88 71 GLN A N 1
ATOM 556 C CA . GLN A 1 71 ? 3.529 -8.958 -3.294 1.00 95.88 71 GLN A CA 1
ATOM 557 C C . GLN A 1 71 ? 3.181 -8.207 -4.585 1.00 95.88 71 GLN A C 1
ATOM 559 O O . GLN A 1 71 ? 3.596 -8.618 -5.673 1.00 95.88 71 GLN A O 1
ATOM 564 N N . ILE A 1 72 ? 2.451 -7.090 -4.486 1.00 96.00 72 ILE A N 1
ATOM 565 C CA . ILE A 1 72 ? 2.109 -6.254 -5.647 1.00 96.00 72 ILE A CA 1
ATOM 566 C C . ILE A 1 72 ? 3.371 -5.606 -6.233 1.00 96.00 72 ILE A C 1
ATOM 568 O O . ILE A 1 72 ? 3.500 -5.523 -7.455 1.00 96.00 72 ILE A O 1
ATOM 572 N N . THR A 1 73 ? 4.324 -5.197 -5.395 1.00 95.31 73 THR A N 1
ATOM 573 C CA . THR A 1 73 ? 5.617 -4.623 -5.808 1.00 95.31 73 THR A CA 1
ATOM 574 C C . THR A 1 73 ? 6.375 -5.594 -6.701 1.00 95.31 73 THR A C 1
ATOM 576 O O . THR A 1 73 ? 6.664 -5.261 -7.855 1.00 95.31 73 THR A O 1
ATOM 579 N N . LEU A 1 74 ? 6.567 -6.829 -6.231 1.00 94.19 74 LEU A N 1
ATOM 580 C CA . LEU A 1 74 ? 7.195 -7.903 -7.002 1.00 94.19 74 LEU A CA 1
ATOM 581 C C . LEU A 1 74 ? 6.430 -8.200 -8.298 1.00 94.19 74 LEU A C 1
ATOM 583 O O . LEU A 1 74 ? 7.025 -8.260 -9.374 1.00 94.19 74 LEU A O 1
ATOM 587 N N . ALA A 1 75 ? 5.103 -8.335 -8.224 1.00 93.81 75 ALA A N 1
ATOM 588 C CA . ALA A 1 75 ? 4.264 -8.612 -9.392 1.00 93.81 75 ALA A CA 1
ATOM 589 C C . ALA A 1 75 ? 4.272 -7.472 -10.426 1.00 93.81 75 ALA A C 1
ATOM 591 O O . ALA A 1 75 ? 4.044 -7.703 -11.614 1.00 93.81 75 ALA A O 1
ATOM 592 N N . SER A 1 76 ? 4.545 -6.240 -9.992 1.00 93.62 76 SER A N 1
ATOM 593 C CA . SER A 1 76 ? 4.659 -5.071 -10.862 1.00 93.62 76 SER A CA 1
ATOM 594 C C . SER A 1 76 ? 6.029 -4.937 -11.538 1.00 93.62 76 SER A C 1
ATOM 596 O O . SER A 1 76 ? 6.212 -4.020 -12.342 1.00 93.62 76 SER A O 1
ATOM 598 N N . GLY A 1 77 ? 6.978 -5.835 -11.252 1.00 93.75 77 GLY A N 1
ATOM 599 C CA . GLY A 1 77 ? 8.342 -5.790 -11.786 1.00 93.75 77 GLY A CA 1
ATOM 600 C C . GLY A 1 77 ? 9.244 -4.761 -11.098 1.00 93.75 77 GLY A C 1
ATOM 601 O O . GLY A 1 77 ? 10.263 -4.372 -11.665 1.00 93.75 77 GLY A O 1
ATOM 602 N N . LEU A 1 78 ? 8.860 -4.283 -9.911 1.00 94.19 78 LEU A N 1
ATOM 603 C CA . LEU A 1 78 ? 9.725 -3.480 -9.048 1.00 94.19 78 LEU A CA 1
ATOM 604 C C . LEU A 1 78 ? 10.530 -4.404 -8.126 1.00 94.19 78 LEU A C 1
ATOM 606 O O . LEU A 1 78 ? 10.054 -5.477 -7.753 1.00 94.19 78 LEU A O 1
ATOM 610 N N . ASP A 1 79 ? 11.740 -3.987 -7.752 1.00 92.56 79 ASP A N 1
ATOM 611 C CA . ASP A 1 79 ? 12.575 -4.710 -6.789 1.00 92.56 79 ASP A CA 1
ATOM 612 C C . ASP A 1 79 ? 12.387 -4.095 -5.391 1.00 92.56 79 ASP A C 1
ATOM 614 O O . ASP A 1 79 ? 12.775 -2.941 -5.198 1.00 92.56 79 ASP A O 1
ATOM 618 N N . PRO A 1 80 ? 11.820 -4.822 -4.406 1.00 88.75 80 PRO A N 1
ATOM 619 C CA . PRO A 1 80 ? 11.710 -4.357 -3.022 1.00 88.75 80 PRO A CA 1
ATOM 620 C C . PRO A 1 80 ? 13.035 -3.851 -2.440 1.00 88.75 80 PRO A C 1
ATOM 622 O O . PRO A 1 80 ? 13.033 -2.935 -1.624 1.00 88.75 80 PRO A O 1
ATOM 625 N N . LYS A 1 81 ? 14.176 -4.375 -2.916 1.00 91.75 81 LYS A N 1
ATOM 626 C CA . LYS A 1 81 ? 15.506 -3.964 -2.447 1.00 91.75 81 LYS A CA 1
ATOM 627 C C . LYS A 1 81 ? 15.867 -2.515 -2.761 1.00 9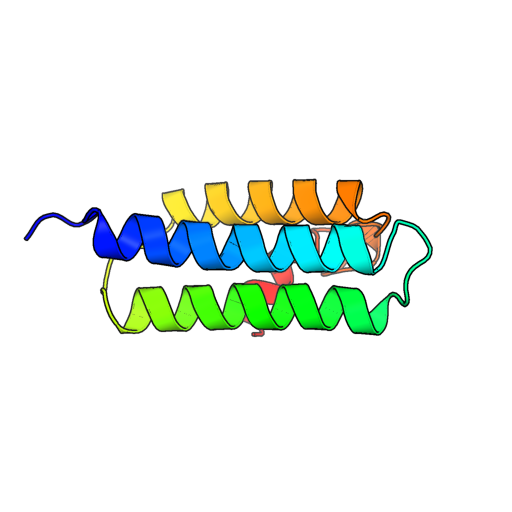1.75 81 LYS A C 1
ATOM 629 O O . LYS A 1 81 ? 16.806 -1.982 -2.173 1.00 91.75 81 LYS A O 1
ATOM 634 N N . ASP A 1 82 ? 15.149 -1.891 -3.690 1.00 94.25 82 ASP A N 1
ATOM 635 C CA . ASP A 1 82 ? 15.343 -0.489 -4.047 1.00 94.25 82 ASP A CA 1
ATOM 636 C C . ASP A 1 82 ? 14.729 0.480 -3.018 1.00 94.25 82 ASP A C 1
ATOM 638 O O . ASP A 1 82 ? 14.914 1.693 -3.146 1.00 94.25 82 ASP A O 1
ATOM 642 N N . TYR A 1 83 ? 14.001 -0.025 -2.016 1.00 93.69 83 TYR A N 1
ATOM 643 C CA . TYR A 1 83 ? 13.190 0.767 -1.091 1.00 93.69 83 TYR A CA 1
ATOM 644 C C . TYR A 1 83 ? 13.561 0.493 0.367 1.00 93.69 83 TYR A C 1
ATOM 646 O O . TYR A 1 83 ? 13.909 -0.631 0.714 1.00 93.69 83 TYR A O 1
ATOM 654 N N . ALA A 1 84 ? 13.487 1.530 1.211 1.00 92.19 84 ALA A N 1
ATOM 655 C CA . ALA A 1 84 ? 13.673 1.444 2.665 1.00 92.19 84 ALA A CA 1
ATOM 656 C C . ALA A 1 84 ? 14.886 0.592 3.102 1.00 92.19 84 ALA A C 1
ATOM 658 O O . ALA A 1 84 ? 14.759 -0.325 3.899 1.00 92.19 84 ALA A O 1
ATOM 659 N N . GLU A 1 85 ? 16.068 0.854 2.529 1.00 91.81 85 GLU A N 1
ATOM 660 C CA . GLU A 1 85 ? 17.308 0.095 2.804 1.00 91.81 85 GLU A CA 1
ATOM 661 C C . GLU A 1 85 ? 17.230 -1.421 2.528 1.00 91.81 85 GLU A C 1
ATOM 663 O O . GLU A 1 85 ? 18.105 -2.185 2.934 1.00 91.81 85 GLU A O 1
ATOM 668 N N . GLY A 1 86 ? 16.238 -1.845 1.750 1.00 89.19 86 GLY A N 1
ATOM 669 C CA . GLY A 1 86 ? 16.026 -3.223 1.342 1.00 89.19 86 GLY A CA 1
ATOM 670 C C . GLY A 1 86 ? 14.809 -3.897 1.968 1.00 89.19 86 GLY A C 1
ATOM 671 O O . GLY A 1 86 ? 14.563 -5.058 1.643 1.00 89.19 86 GLY A O 1
ATOM 672 N N . GLU A 1 87 ? 14.077 -3.192 2.830 1.00 88.19 87 GLU A N 1
ATOM 673 C CA . GLU A 1 87 ? 12.921 -3.734 3.550 1.00 88.19 87 GLU A CA 1
ATOM 674 C C . GLU A 1 87 ? 11.658 -3.783 2.669 1.00 88.19 87 GLU A C 1
ATOM 676 O O . GLU A 1 87 ? 10.913 -4.756 2.726 1.00 88.19 87 GLU A O 1
ATOM 681 N N . GLY A 1 88 ? 11.495 -2.841 1.732 1.00 93.19 88 GLY A N 1
ATOM 682 C CA . GLY A 1 88 ? 10.385 -2.850 0.775 1.00 93.19 88 GLY A CA 1
ATOM 683 C C . GLY A 1 88 ? 9.712 -1.494 0.604 1.00 93.19 88 GLY A C 1
ATOM 684 O O . GLY A 1 88 ? 10.002 -0.521 1.300 1.00 93.19 88 GLY A O 1
ATOM 685 N N . ILE A 1 89 ? 8.816 -1.392 -0.384 1.00 95.44 89 ILE A N 1
ATOM 686 C CA . ILE A 1 89 ? 8.073 -0.141 -0.613 1.00 95.44 89 ILE A CA 1
ATOM 687 C C . ILE A 1 89 ? 7.005 0.071 0.467 1.00 95.44 89 ILE A C 1
ATOM 689 O O . ILE A 1 89 ? 6.623 1.210 0.731 1.00 95.44 89 ILE A O 1
ATOM 693 N N . ALA A 1 90 ? 6.534 -1.012 1.096 1.00 95.00 90 ALA A N 1
ATOM 694 C CA . ALA A 1 90 ? 5.581 -0.959 2.194 1.00 95.00 90 ALA A CA 1
ATOM 695 C C . ALA A 1 90 ? 6.147 -0.217 3.418 1.00 95.00 90 ALA A C 1
ATOM 697 O O . ALA A 1 90 ? 5.407 0.495 4.094 1.00 95.00 90 ALA A O 1
ATOM 698 N N . ASP A 1 91 ? 7.458 -0.279 3.661 1.00 93.94 91 ASP A N 1
ATOM 699 C CA . ASP A 1 91 ? 8.102 0.428 4.776 1.00 93.94 91 ASP A CA 1
ATOM 700 C C . ASP A 1 91 ? 8.151 1.950 4.602 1.00 93.94 91 ASP A C 1
ATOM 702 O O . ASP A 1 91 ? 8.240 2.689 5.585 1.00 93.94 91 ASP A O 1
ATOM 706 N N . LEU A 1 92 ? 7.970 2.452 3.375 1.00 94.31 92 LEU A N 1
ATOM 707 C CA . LEU A 1 92 ? 7.794 3.887 3.125 1.00 94.31 92 LEU A CA 1
ATOM 708 C C . LEU A 1 92 ? 6.438 4.408 3.613 1.00 94.31 92 LEU A C 1
ATOM 710 O O . LEU A 1 92 ? 6.212 5.616 3.631 1.00 94.31 92 LEU A O 1
ATOM 714 N N . TRP A 1 93 ? 5.530 3.531 4.053 1.00 94.44 93 TRP A N 1
ATOM 715 C CA . TRP A 1 93 ? 4.215 3.928 4.548 1.00 94.44 93 TRP A CA 1
ATOM 716 C C . TRP A 1 93 ? 4.308 4.927 5.701 1.00 94.44 93 TRP A C 1
ATOM 718 O O . TRP A 1 93 ? 3.525 5.865 5.762 1.00 94.44 93 TRP A O 1
ATOM 728 N N . GLY A 1 94 ? 5.281 4.789 6.606 1.00 87.31 94 GLY A N 1
ATOM 729 C CA . GLY A 1 94 ? 5.471 5.764 7.689 1.00 87.31 94 GLY A CA 1
ATOM 730 C C . GLY A 1 94 ? 5.813 7.184 7.210 1.00 87.31 94 GLY A C 1
ATOM 731 O O . GLY A 1 94 ? 5.599 8.143 7.950 1.00 87.31 94 GLY A O 1
ATOM 732 N N . GLU A 1 95 ? 6.329 7.321 5.989 1.00 90.12 95 GLU A N 1
ATOM 733 C CA . GLU A 1 95 ? 6.748 8.589 5.387 1.00 90.12 95 GLU A CA 1
ATOM 734 C C . GLU A 1 95 ? 5.651 9.247 4.530 1.00 90.12 95 GLU A C 1
ATOM 736 O O . GLU A 1 95 ? 5.776 10.424 4.170 1.00 90.12 95 GLU A O 1
ATOM 741 N N . TRP A 1 96 ? 4.591 8.504 4.189 1.00 90.62 96 TRP A N 1
ATOM 742 C CA . TRP A 1 96 ? 3.532 8.901 3.252 1.00 90.62 96 TRP A CA 1
ATOM 743 C C . TRP A 1 96 ? 2.190 9.154 3.932 1.00 90.62 96 TRP A C 1
ATOM 745 O O . TRP A 1 96 ? 1.549 10.161 3.542 1.00 90.62 96 TRP A O 1
#

Secondary structure (DSSP, 8-state):
--SS-HHHHHHHHHHHHHHHHHHHHH-TTS-HHHHHHHHHHHHHHHHHHHHHSTTSS-HHHHHHHHHHHHHHHHHTT--GGGSGGGT-SGGGGGG-

pLDDT: mean 93.51, std 5.12, range [60.88, 98.5]